Protein AF-A0A0F8ZKR3-F1 (afdb_monomer_lite)

pLDDT: mean 78.11, std 16.07, range [36.91, 94.94]

Organism: NCBI:txid412755

Sequence (151 aa):
MVFDTVEKQDIRTLDIDKMIKGFALTEYVFKSLVTVSTTNGDNIRWYQETAADLTATAPSVVADIAPLAQFTTLEHTWTRQNSFPRKYGVEGFISMEDLRTTDIDVQARTVLRLTRAVVKQVDTRIYNILTETKAQATLEQQGHWALDGMM

Secondary structure (DSSP, 8-state):
-PPPPGGGTGGGTS-HHHHHHHHHHHH-SSTTTS------SS-EEEEEES-SS--PPTT--SSSPPTTPPPPP----EEEEEE------------HHHHHH-SS-HHHHHHHHHHHHHHHHHHHHHHHHHH------------TTTTS---

Foldseek 3Di:
DDDDDPVPPVVVVDPLVVLLVVLLVVLADLVVVDDDDDDDDQKDKDKDWPDPDFDDDPPADQPPADPPHDHDDTDIDIDIDMDGDDDFADDDDDDPCCVVPPPDPPPSVVSSVRSNVRSVVVNVVSVCVVPPDPPPDDPDDDPPPPDDDDD

Radius of gyration: 29.2 Å; chains: 1; bounding box: 61×31×99 Å

Structure (mmCIF, N/CA/C/O backbone):
data_AF-A0A0F8ZKR3-F1
#
_entry.id   AF-A0A0F8ZKR3-F1
#
loop_
_atom_site.group_PDB
_atom_site.id
_atom_site.type_symbo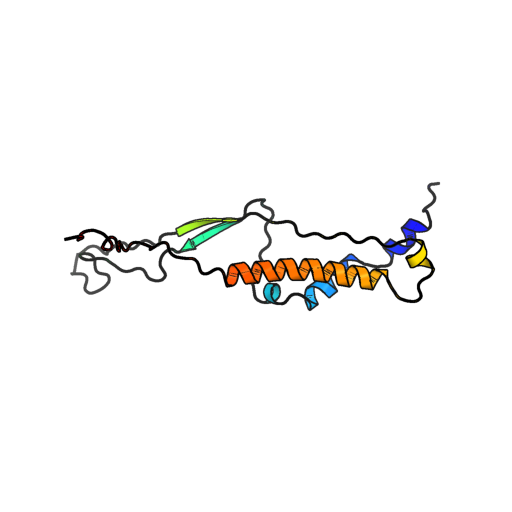l
_atom_site.label_atom_id
_atom_site.label_alt_id
_atom_site.label_comp_id
_atom_site.label_asym_id
_atom_site.label_entity_id
_atom_site.label_seq_id
_atom_site.pdbx_PDB_ins_code
_atom_site.Cartn_x
_atom_site.Cartn_y
_atom_site.Cartn_z
_atom_site.occupancy
_atom_site.B_iso_or_equiv
_atom_site.auth_seq_id
_atom_site.auth_comp_id
_atom_site.auth_asym_id
_atom_site.auth_atom_id
_atom_site.pdbx_PDB_model_num
ATOM 1 N N . MET A 1 1 ? -0.308 18.659 -45.201 1.00 41.94 1 MET A N 1
ATOM 2 C CA . MET A 1 1 ? 0.197 17.285 -45.007 1.00 41.94 1 MET A CA 1
ATOM 3 C C . MET A 1 1 ? 1.159 17.346 -43.832 1.00 41.94 1 MET A C 1
ATOM 5 O O . MET A 1 1 ? 2.194 17.981 -43.958 1.00 41.94 1 MET A O 1
ATOM 9 N N . VAL A 1 2 ? 0.748 16.860 -42.659 1.00 46.44 2 VAL A N 1
ATOM 10 C CA . VAL A 1 2 ? 1.594 16.858 -41.454 1.00 46.44 2 VAL A CA 1
ATOM 11 C C . VAL A 1 2 ? 2.429 15.586 -41.512 1.00 46.44 2 VAL A C 1
ATOM 13 O O . VAL A 1 2 ? 1.867 14.495 -41.542 1.00 46.44 2 VAL A O 1
ATOM 16 N N . PHE A 1 3 ? 3.746 15.731 -41.616 1.00 46.72 3 PHE A N 1
ATOM 17 C CA . PHE A 1 3 ? 4.675 14.607 -41.651 1.00 46.72 3 PHE A CA 1
ATOM 18 C C . PHE A 1 3 ? 4.840 14.047 -40.234 1.00 46.72 3 PHE A C 1
ATOM 20 O O . PHE A 1 3 ? 5.147 14.799 -39.307 1.00 46.72 3 PHE A O 1
ATOM 27 N N . ASP A 1 4 ? 4.608 12.745 -40.060 1.00 53.25 4 ASP A N 1
ATOM 28 C CA . ASP A 1 4 ? 4.951 12.040 -38.822 1.00 53.25 4 ASP A CA 1
ATOM 29 C C . ASP A 1 4 ? 6.478 11.868 -38.814 1.00 53.25 4 ASP A C 1
ATOM 31 O O . ASP A 1 4 ? 7.058 11.307 -39.746 1.00 53.25 4 ASP A O 1
ATOM 35 N N . THR A 1 5 ? 7.151 12.455 -37.827 1.00 60.00 5 THR A N 1
ATOM 36 C CA . THR A 1 5 ? 8.609 12.381 -37.707 1.00 60.00 5 THR A CA 1
ATOM 37 C C . THR A 1 5 ? 9.008 10.987 -37.228 1.00 60.00 5 THR A C 1
ATOM 39 O O . THR A 1 5 ? 8.356 10.420 -36.354 1.00 60.00 5 THR A O 1
ATOM 42 N N . VAL A 1 6 ? 10.098 10.443 -37.781 1.00 55.34 6 VAL A N 1
ATOM 43 C CA . VAL A 1 6 ? 10.613 9.076 -37.525 1.00 55.34 6 VAL A CA 1
ATOM 44 C C . VAL A 1 6 ? 10.743 8.761 -36.021 1.00 55.34 6 VAL A C 1
ATOM 46 O O . VAL A 1 6 ? 10.564 7.629 -35.591 1.00 55.34 6 VAL A O 1
ATOM 49 N N . GLU A 1 7 ? 10.938 9.787 -35.196 1.00 52.66 7 GLU A N 1
ATOM 50 C CA . GLU A 1 7 ? 11.059 9.712 -33.735 1.00 52.66 7 GLU A CA 1
ATOM 51 C C . GLU A 1 7 ? 9.744 9.403 -32.985 1.00 52.66 7 GLU A C 1
ATOM 53 O O . GLU A 1 7 ? 9.774 9.083 -31.799 1.00 52.66 7 GLU A O 1
ATOM 58 N N . LYS A 1 8 ? 8.575 9.481 -33.638 1.00 50.69 8 LYS A N 1
ATOM 59 C CA . LYS A 1 8 ? 7.256 9.207 -33.023 1.00 50.69 8 LYS A CA 1
ATOM 60 C C . LYS A 1 8 ? 6.683 7.832 -33.361 1.00 50.69 8 LYS A C 1
ATOM 62 O O . LYS A 1 8 ? 5.646 7.459 -32.805 1.00 50.69 8 LYS A O 1
ATOM 67 N N . GLN A 1 9 ? 7.312 7.104 -34.281 1.00 46.78 9 GLN A N 1
ATOM 68 C CA . GLN A 1 9 ? 6.762 5.867 -34.831 1.00 46.78 9 GLN A CA 1
ATOM 69 C C . GLN A 1 9 ? 7.150 4.633 -33.998 1.00 46.78 9 GLN A C 1
ATOM 71 O O . GLN A 1 9 ? 6.312 3.757 -33.800 1.00 46.78 9 GLN A O 1
ATOM 76 N N . ASP A 1 10 ? 8.354 4.604 -33.416 1.00 52.59 10 ASP A N 1
ATOM 77 C CA . ASP A 1 10 ? 8.852 3.439 -32.660 1.00 52.59 10 ASP A CA 1
ATOM 78 C C . ASP A 1 10 ? 8.177 3.245 -31.290 1.00 52.59 10 ASP A C 1
ATOM 80 O O . ASP A 1 10 ? 7.970 2.122 -30.835 1.00 52.59 10 ASP A O 1
ATOM 84 N N . ILE A 1 11 ? 7.740 4.332 -30.646 1.00 55.38 11 ILE A N 1
ATOM 85 C CA . ILE A 1 11 ? 7.131 4.277 -29.304 1.00 55.38 11 ILE A CA 1
ATOM 86 C C . ILE A 1 11 ? 5.701 3.699 -29.343 1.00 55.38 11 ILE A C 1
ATOM 88 O O . ILE A 1 11 ? 5.214 3.199 -28.334 1.00 55.38 11 ILE A O 1
ATOM 92 N N . ARG A 1 12 ? 5.007 3.725 -30.494 1.00 50.25 12 ARG A N 1
ATOM 93 C CA . ARG A 1 12 ? 3.609 3.246 -30.595 1.00 50.25 12 ARG A CA 1
ATOM 94 C C . ARG A 1 12 ? 3.476 1.734 -30.780 1.00 50.25 12 ARG A C 1
ATOM 96 O O . ARG A 1 12 ? 2.381 1.210 -30.587 1.00 50.25 12 ARG A O 1
ATOM 103 N N . THR A 1 13 ? 4.548 1.044 -31.163 1.00 56.25 13 THR A N 1
ATOM 104 C CA . THR A 1 13 ? 4.515 -0.405 -31.434 1.00 56.25 13 THR A CA 1
ATOM 105 C C . THR A 1 13 ? 4.832 -1.228 -30.182 1.00 56.25 13 THR A C 1
ATOM 107 O O . THR A 1 13 ? 4.388 -2.369 -30.060 1.00 56.25 13 THR A O 1
ATOM 110 N N . LEU A 1 14 ? 5.547 -0.639 -29.219 1.00 61.75 14 LEU A N 1
ATOM 111 C CA . LEU A 1 14 ? 5.796 -1.225 -27.907 1.00 61.75 14 LEU A CA 1
ATOM 112 C C . LEU A 1 14 ? 4.719 -0.765 -26.925 1.00 61.75 14 LEU A C 1
ATOM 114 O O . LEU A 1 14 ? 4.642 0.403 -26.551 1.00 61.75 14 LEU A O 1
ATOM 118 N N . ASP A 1 15 ? 3.894 -1.705 -26.470 1.00 74.06 15 ASP A N 1
ATOM 119 C CA . ASP A 1 15 ? 2.934 -1.467 -25.394 1.00 74.06 15 ASP A CA 1
ATOM 120 C C . ASP A 1 15 ? 3.678 -1.417 -24.044 1.00 74.06 15 ASP A C 1
ATOM 122 O O . ASP A 1 15 ? 3.686 -2.367 -23.255 1.00 74.06 15 ASP A O 1
ATOM 126 N N . ILE A 1 16 ? 4.387 -0.304 -23.821 1.00 78.56 16 ILE A N 1
ATOM 127 C CA . ILE A 1 16 ? 5.209 -0.049 -22.630 1.00 78.56 16 ILE A CA 1
ATOM 128 C C . ILE A 1 16 ? 4.352 -0.152 -21.360 1.00 78.56 16 ILE A C 1
ATOM 130 O O . ILE A 1 16 ? 4.827 -0.644 -20.339 1.00 78.56 16 ILE A O 1
ATOM 134 N N . ASP A 1 17 ? 3.076 0.236 -21.428 1.00 84.00 17 ASP A N 1
ATOM 135 C CA . ASP A 1 17 ? 2.135 0.124 -20.312 1.00 84.00 17 ASP A CA 1
ATOM 136 C C . ASP A 1 17 ? 1.889 -1.341 -19.917 1.00 84.00 17 ASP A C 1
ATOM 138 O O . ASP A 1 17 ? 2.016 -1.695 -18.740 1.00 84.00 17 ASP A O 1
ATOM 142 N N . LYS A 1 18 ? 1.622 -2.232 -20.884 1.00 85.38 18 LYS A N 1
ATOM 143 C CA . LYS A 1 18 ? 1.506 -3.675 -20.601 1.00 85.38 18 LYS A CA 1
ATOM 144 C C . LYS A 1 18 ? 2.800 -4.264 -20.048 1.00 85.38 18 LYS A C 1
ATOM 146 O O . LYS A 1 18 ? 2.742 -5.065 -19.115 1.00 85.38 18 LYS A O 1
ATOM 151 N N . MET A 1 19 ? 3.952 -3.858 -20.580 1.00 84.38 19 MET A N 1
ATOM 152 C CA . MET A 1 19 ? 5.255 -4.324 -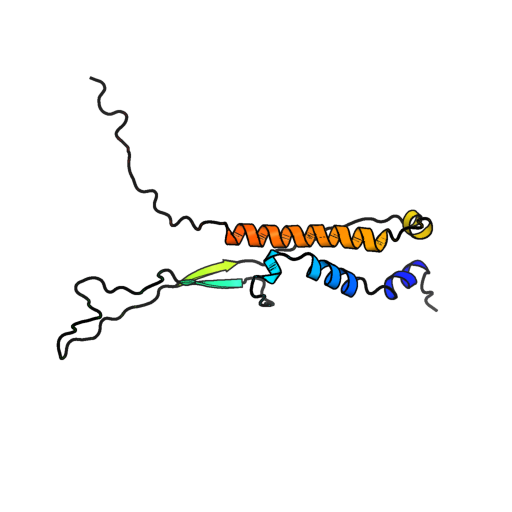20.101 1.00 84.38 19 MET A CA 1
ATOM 153 C C . MET A 1 19 ? 5.510 -3.904 -18.645 1.00 84.38 19 MET A C 1
ATOM 155 O O . MET A 1 19 ? 5.866 -4.742 -17.816 1.00 84.38 19 MET A O 1
ATOM 159 N N . ILE A 1 20 ? 5.262 -2.634 -18.305 1.00 86.69 20 ILE A N 1
ATOM 160 C CA . ILE A 1 20 ? 5.398 -2.114 -16.937 1.00 86.69 20 ILE A CA 1
ATOM 161 C C . ILE A 1 20 ? 4.453 -2.849 -15.987 1.00 86.69 20 ILE A C 1
ATOM 163 O O . ILE A 1 20 ? 4.878 -3.277 -14.914 1.00 86.69 20 ILE A O 1
ATOM 167 N N . LYS A 1 21 ? 3.185 -3.038 -16.373 1.00 88.81 21 LYS A N 1
ATOM 168 C CA . LYS A 1 21 ? 2.201 -3.769 -15.559 1.00 88.81 21 LYS A CA 1
ATOM 169 C C . LYS A 1 21 ? 2.615 -5.222 -15.326 1.00 88.81 21 LYS A C 1
ATOM 171 O O . LYS A 1 21 ? 2.481 -5.705 -14.203 1.00 88.81 21 LYS A O 1
ATOM 176 N N . GLY A 1 22 ? 3.153 -5.889 -16.349 1.00 88.38 22 GLY A N 1
ATOM 177 C CA . GLY A 1 22 ? 3.682 -7.249 -16.246 1.00 88.38 22 GLY A CA 1
ATOM 178 C C . GLY A 1 22 ? 4.847 -7.348 -15.261 1.00 88.38 22 GLY A C 1
ATOM 179 O O . GLY A 1 22 ? 4.793 -8.147 -14.329 1.00 88.38 22 GLY A O 1
ATOM 180 N N . PHE A 1 23 ? 5.860 -6.487 -15.408 1.00 88.50 23 PHE A N 1
ATOM 181 C CA . PHE A 1 23 ? 7.006 -6.459 -14.493 1.00 88.50 23 PHE A CA 1
ATOM 182 C C . PHE A 1 23 ? 6.616 -6.078 -13.068 1.00 88.50 23 PHE A C 1
ATOM 184 O O . PHE A 1 23 ? 7.107 -6.675 -12.113 1.00 88.50 23 PHE A O 1
ATOM 191 N N . ALA A 1 24 ? 5.719 -5.107 -12.900 1.00 88.50 24 ALA A N 1
ATOM 192 C CA . ALA A 1 24 ? 5.269 -4.706 -11.577 1.00 88.50 24 ALA A CA 1
ATOM 193 C C . ALA A 1 24 ? 4.589 -5.871 -10.845 1.00 88.50 24 ALA A C 1
ATOM 195 O O . ALA A 1 24 ? 4.877 -6.104 -9.674 1.00 88.50 24 ALA A O 1
ATOM 196 N N . LEU A 1 25 ? 3.738 -6.637 -11.537 1.00 88.25 25 LEU A N 1
ATOM 197 C CA . LEU A 1 25 ? 3.008 -7.759 -10.944 1.00 88.25 25 LEU A CA 1
ATOM 198 C C . LEU A 1 25 ? 3.937 -8.872 -10.442 1.00 88.25 25 LEU A C 1
ATOM 200 O O . LEU A 1 25 ? 3.662 -9.450 -9.397 1.00 88.25 25 LEU A O 1
ATOM 204 N N . THR A 1 26 ? 5.046 -9.136 -11.137 1.00 87.69 26 THR A N 1
ATOM 205 C CA . THR A 1 26 ? 6.033 -10.143 -10.709 1.00 87.69 26 THR A CA 1
ATOM 206 C C . THR A 1 26 ? 6.924 -9.690 -9.555 1.00 87.69 26 THR A C 1
ATOM 208 O O . THR A 1 26 ? 7.499 -10.526 -8.867 1.00 87.69 26 THR A O 1
ATOM 211 N N . GLU A 1 27 ? 7.081 -8.381 -9.362 1.00 91.25 27 GLU A N 1
ATOM 212 C CA . GLU A 1 27 ? 8.020 -7.816 -8.384 1.00 91.25 27 GLU A CA 1
ATOM 213 C C . GLU A 1 27 ? 7.347 -7.440 -7.058 1.00 91.25 27 GLU A C 1
ATOM 215 O O . GLU A 1 27 ? 8.035 -7.277 -6.053 1.00 91.25 27 GLU A O 1
ATOM 220 N N . TYR A 1 28 ? 6.017 -7.294 -7.031 1.00 91.25 28 TYR A N 1
ATOM 221 C CA . TYR A 1 28 ? 5.286 -7.026 -5.794 1.00 91.25 28 TYR A CA 1
ATOM 222 C C . TYR A 1 28 ? 5.341 -8.225 -4.846 1.00 91.25 28 TYR A C 1
ATOM 224 O O . TYR A 1 28 ? 4.839 -9.302 -5.159 1.00 91.25 28 TYR A O 1
ATOM 232 N N . VAL A 1 29 ? 5.851 -8.004 -3.636 1.00 91.19 29 VAL A N 1
ATOM 233 C CA . VAL A 1 29 ? 5.829 -8.985 -2.548 1.00 91.19 29 VAL A CA 1
ATOM 234 C C . VAL A 1 29 ? 4.656 -8.688 -1.620 1.00 91.19 29 VAL A C 1
ATOM 236 O O . VAL A 1 29 ? 3.709 -9.468 -1.544 1.00 91.19 29 VAL A O 1
ATOM 239 N N . PHE A 1 30 ? 4.655 -7.528 -0.959 1.00 90.62 30 PHE A N 1
ATOM 240 C CA . PHE A 1 30 ? 3.671 -7.220 0.086 1.00 90.62 30 PHE A CA 1
ATOM 241 C C . PHE A 1 30 ? 2.328 -6.765 -0.468 1.00 90.62 30 PHE A C 1
ATOM 243 O O . PHE A 1 30 ? 1.287 -7.085 0.104 1.00 90.62 30 PHE A O 1
ATOM 250 N N . LYS A 1 31 ? 2.322 -6.066 -1.606 1.00 88.00 31 LYS A N 1
ATOM 251 C CA . LYS A 1 31 ? 1.069 -5.648 -2.244 1.00 88.00 31 LYS A CA 1
ATOM 252 C C . LYS A 1 31 ? 0.173 -6.828 -2.647 1.00 88.00 31 LYS A C 1
ATOM 254 O O . LYS A 1 31 ? -1.038 -6.659 -2.705 1.00 88.00 31 LYS A O 1
ATOM 259 N N . SER A 1 32 ? 0.752 -8.006 -2.894 1.00 87.06 32 SER A N 1
ATOM 260 C CA . SER A 1 32 ? -0.002 -9.226 -3.224 1.00 87.06 32 SER A CA 1
ATOM 261 C C . SER A 1 32 ? -0.739 -9.837 -2.023 1.00 87.06 32 SER A C 1
ATOM 263 O O . SER A 1 32 ? -1.704 -10.573 -2.207 1.00 87.06 32 SER A O 1
ATOM 265 N N . LEU A 1 33 ? -0.308 -9.511 -0.799 1.00 89.94 33 LEU A N 1
ATOM 266 C CA . LEU A 1 33 ? -0.841 -10.070 0.447 1.00 89.94 33 LEU A CA 1
ATOM 267 C C . LEU A 1 33 ? -1.970 -9.228 1.050 1.00 89.94 33 LEU A C 1
ATOM 269 O O . LEU A 1 33 ? -2.650 -9.675 1.970 1.00 89.94 33 LEU A O 1
ATOM 273 N N . VAL A 1 34 ? -2.152 -7.998 0.566 1.00 89.62 34 VAL A N 1
ATOM 274 C CA . VAL A 1 34 ? -3.145 -7.053 1.083 1.00 89.62 34 VAL A CA 1
ATOM 275 C C . VAL A 1 34 ? -4.299 -6.887 0.104 1.00 89.62 34 VAL A C 1
ATOM 277 O O . VAL A 1 34 ? -4.119 -6.906 -1.114 1.00 89.62 34 VAL A O 1
ATOM 280 N N . THR A 1 35 ? -5.500 -6.660 0.630 1.00 90.81 35 THR A N 1
ATOM 281 C CA . THR A 1 35 ? -6.664 -6.345 -0.202 1.00 90.81 35 THR A CA 1
ATOM 282 C C . THR A 1 35 ? -6.498 -4.968 -0.838 1.00 90.81 35 THR A C 1
ATOM 284 O O . THR A 1 35 ? -6.315 -3.963 -0.149 1.00 90.81 35 THR A O 1
ATOM 287 N N . VAL A 1 36 ? -6.602 -4.907 -2.165 1.00 88.50 36 VAL A N 1
ATOM 288 C CA . VAL A 1 36 ? -6.532 -3.656 -2.923 1.00 88.50 36 VAL A CA 1
ATOM 289 C C . VAL A 1 36 ? -7.946 -3.136 -3.171 1.00 88.50 36 VAL A C 1
ATOM 291 O O . VAL A 1 36 ? -8.729 -3.771 -3.871 1.00 88.50 36 VAL A O 1
ATOM 294 N N . SER A 1 37 ? -8.259 -1.962 -2.623 1.00 88.62 37 SER A N 1
ATOM 295 C CA . SER A 1 37 ? -9.506 -1.237 -2.885 1.00 88.62 37 SER A CA 1
ATOM 296 C C . SER A 1 37 ? -9.202 0.086 -3.582 1.00 88.62 37 SER A C 1
ATOM 298 O O . SER A 1 37 ? -8.324 0.838 -3.157 1.00 88.62 37 SER A O 1
ATOM 300 N N . THR A 1 38 ? -9.904 0.364 -4.679 1.00 87.81 38 THR A N 1
ATOM 301 C CA . THR A 1 38 ? -9.740 1.596 -5.458 1.00 87.81 38 THR A CA 1
ATOM 302 C C . THR A 1 38 ? -10.624 2.708 -4.907 1.00 87.81 38 THR A C 1
ATOM 304 O O . THR A 1 38 ? -11.760 2.471 -4.503 1.00 87.81 38 THR A O 1
ATOM 307 N N . THR A 1 39 ? -10.137 3.945 -4.917 1.00 86.81 39 THR A N 1
ATOM 308 C CA . THR A 1 39 ? -10.885 5.126 -4.468 1.00 86.81 39 THR A CA 1
ATOM 309 C C . THR A 1 39 ? -10.468 6.333 -5.298 1.00 86.81 39 THR A C 1
ATOM 311 O O . THR A 1 39 ? -9.297 6.472 -5.635 1.00 86.81 39 THR A O 1
ATOM 314 N N . ASN A 1 40 ? -11.430 7.207 -5.600 1.00 86.50 40 ASN A N 1
ATOM 315 C CA . ASN A 1 40 ? -11.227 8.416 -6.409 1.00 86.50 40 ASN A CA 1
ATOM 316 C C . ASN A 1 40 ? -11.097 9.702 -5.572 1.00 86.50 40 ASN A C 1
ATOM 318 O O . ASN A 1 40 ? -11.023 10.790 -6.130 1.00 86.50 40 ASN A O 1
ATOM 322 N N . GLY A 1 41 ? -11.138 9.598 -4.242 1.00 84.94 41 GLY A N 1
ATOM 323 C CA . GLY A 1 41 ? -11.029 10.740 -3.339 1.00 84.94 41 GLY A CA 1
ATOM 324 C C . GLY A 1 41 ? -9.588 11.023 -2.914 1.00 84.94 41 GLY A C 1
ATOM 325 O O . GLY A 1 41 ? -8.806 10.103 -2.690 1.00 84.94 41 GLY A O 1
ATOM 326 N N . ASP A 1 42 ? -9.277 12.301 -2.700 1.00 84.12 42 ASP A N 1
ATOM 327 C CA . ASP A 1 42 ? -7.974 12.761 -2.191 1.00 84.12 42 ASP A CA 1
ATOM 328 C C . ASP A 1 42 ? -7.750 12.449 -0.700 1.00 84.12 42 ASP A C 1
ATOM 330 O O . ASP A 1 42 ? -6.675 12.689 -0.155 1.00 84.12 42 ASP A O 1
ATOM 334 N N . ASN A 1 43 ? -8.761 11.923 -0.008 1.00 88.12 43 ASN A N 1
ATOM 335 C CA . ASN A 1 43 ? -8.676 11.498 1.383 1.00 88.12 43 ASN A CA 1
ATOM 336 C C . ASN A 1 43 ? -9.390 10.157 1.547 1.00 88.12 43 ASN A C 1
ATOM 338 O O . ASN A 1 43 ? -10.556 10.009 1.179 1.00 88.12 43 ASN A O 1
ATOM 342 N N . ILE A 1 44 ? -8.681 9.206 2.146 1.00 86.56 44 ILE A N 1
ATOM 343 C CA . ILE A 1 44 ? -9.199 7.911 2.554 1.00 86.56 44 ILE A CA 1
ATOM 344 C C . ILE A 1 44 ? -9.482 7.982 4.051 1.00 86.56 44 ILE A C 1
ATOM 346 O O . ILE A 1 44 ? -8.569 8.083 4.876 1.00 86.56 44 ILE A O 1
ATOM 350 N N . ARG A 1 45 ? -10.765 7.909 4.397 1.00 88.75 45 ARG A N 1
ATOM 351 C CA . ARG A 1 45 ? -11.233 7.881 5.783 1.00 88.75 45 ARG A CA 1
ATOM 352 C C . ARG A 1 45 ? -11.525 6.444 6.171 1.00 88.75 45 ARG A C 1
ATOM 354 O O . ARG A 1 45 ? -12.258 5.760 5.461 1.00 88.75 45 ARG A O 1
ATOM 361 N N . TRP A 1 46 ? -10.970 6.003 7.290 1.00 86.81 46 TRP A N 1
ATOM 362 C CA . TRP A 1 46 ? -11.208 4.670 7.830 1.00 86.81 46 TRP A CA 1
ATOM 363 C C . TRP A 1 46 ? -11.435 4.744 9.337 1.00 86.81 46 TRP A C 1
ATOM 365 O O . TRP A 1 46 ? -11.051 5.711 9.995 1.00 86.81 46 TRP A O 1
ATOM 375 N N . TYR A 1 47 ? -12.119 3.743 9.874 1.00 87.69 47 TYR A N 1
ATOM 376 C CA . TYR A 1 47 ? -12.479 3.680 11.283 1.00 87.69 47 TYR A CA 1
ATOM 377 C C . TYR A 1 47 ? -11.753 2.506 11.918 1.00 87.69 47 TYR A C 1
ATOM 379 O O . TYR A 1 47 ? -11.770 1.399 11.385 1.00 87.69 47 TYR A O 1
ATOM 387 N N . GLN A 1 48 ? -11.080 2.773 13.031 1.00 83.94 48 GLN A N 1
ATOM 388 C CA . GLN A 1 48 ? -10.437 1.752 13.838 1.00 83.94 48 GLN A CA 1
ATOM 389 C C . GLN A 1 48 ? -11.303 1.460 15.054 1.00 83.94 48 GLN A C 1
ATOM 391 O O . GLN A 1 48 ? -11.669 2.391 15.769 1.00 83.94 48 GLN A O 1
ATOM 396 N N . GLU A 1 49 ? -11.596 0.191 15.301 1.00 83.69 49 GLU A N 1
ATOM 397 C CA . GLU A 1 49 ? -12.243 -0.224 16.541 1.00 83.69 49 GLU A CA 1
ATOM 398 C C . GLU A 1 49 ? -11.263 -0.100 17.715 1.00 83.69 49 GLU A C 1
ATOM 400 O O . GLU A 1 49 ? -10.084 -0.449 17.593 1.00 83.69 49 GLU A O 1
ATOM 405 N N . THR A 1 50 ? -11.729 0.448 18.836 1.00 75.00 50 THR A N 1
ATOM 406 C CA . THR A 1 50 ? -10.886 0.710 20.013 1.00 75.00 50 THR A CA 1
ATOM 407 C C . THR A 1 50 ? -10.770 -0.507 20.943 1.00 75.00 50 THR A C 1
ATOM 409 O O . THR A 1 50 ? -9.762 -0.630 21.637 1.00 75.00 50 THR A O 1
ATOM 412 N N . ALA A 1 51 ? -11.749 -1.419 20.948 1.00 70.62 51 ALA A N 1
ATOM 413 C CA . ALA A 1 51 ? -11.758 -2.621 21.787 1.00 70.62 51 ALA A CA 1
ATOM 414 C C . ALA A 1 51 ? -12.097 -3.862 20.953 1.00 70.62 51 ALA A C 1
ATOM 416 O O . ALA A 1 51 ? -12.985 -3.799 20.113 1.00 70.62 51 ALA A O 1
ATOM 417 N N . ALA A 1 52 ? -11.391 -4.973 21.185 1.00 68.38 52 ALA A N 1
ATOM 418 C CA . ALA A 1 52 ? -11.669 -6.242 20.505 1.00 68.38 52 ALA A CA 1
ATOM 419 C C . ALA A 1 52 ? -12.902 -6.954 21.086 1.00 68.38 52 ALA A C 1
ATOM 421 O O . ALA A 1 52 ? -13.664 -7.553 20.338 1.00 68.38 52 ALA A O 1
ATOM 422 N N . ASP A 1 53 ? -13.113 -6.832 22.402 1.00 79.56 53 ASP A N 1
ATOM 423 C CA . ASP A 1 53 ? -14.249 -7.412 23.115 1.00 79.56 53 ASP A CA 1
ATOM 424 C C . ASP A 1 53 ? -14.938 -6.343 23.969 1.00 79.56 53 ASP A C 1
ATOM 426 O O . ASP A 1 53 ? -14.288 -5.544 24.650 1.00 79.56 53 ASP A O 1
ATOM 430 N N . LEU A 1 54 ? -16.271 -6.337 23.948 1.00 80.56 54 LEU A N 1
ATOM 431 C CA . LEU A 1 54 ? -17.078 -5.457 24.787 1.00 80.56 54 LEU A CA 1
ATOM 432 C C . LEU A 1 54 ? -17.275 -6.097 26.161 1.00 80.56 54 LEU A C 1
ATOM 434 O O . LEU A 1 54 ? -17.895 -7.152 26.284 1.00 80.56 54 LEU A O 1
ATOM 438 N N . THR A 1 55 ? -16.790 -5.434 27.206 1.00 82.06 55 THR A N 1
ATOM 439 C CA . THR A 1 55 ? -16.942 -5.891 28.591 1.00 82.06 55 THR A CA 1
ATOM 440 C C . THR A 1 55 ? -17.833 -4.940 29.376 1.00 82.06 55 THR A C 1
ATOM 442 O O . THR A 1 55 ? -17.630 -3.726 29.335 1.00 82.06 55 THR A O 1
ATOM 445 N N . ALA A 1 56 ? -18.795 -5.478 30.125 1.00 81.25 56 ALA A N 1
ATOM 446 C CA . ALA A 1 56 ? -19.563 -4.682 31.076 1.00 81.25 56 ALA A CA 1
ATOM 447 C C . ALA A 1 56 ? -18.731 -4.383 32.331 1.00 81.25 56 ALA A C 1
ATOM 449 O O . ALA A 1 56 ? -18.047 -5.264 32.854 1.00 81.25 56 ALA A O 1
ATOM 450 N N . THR A 1 57 ? -18.821 -3.150 32.826 1.00 79.12 57 THR A N 1
ATOM 451 C CA . THR A 1 57 ? -18.198 -2.734 34.088 1.00 79.12 57 THR A CA 1
ATOM 452 C C . THR A 1 57 ? -19.248 -2.731 35.192 1.00 79.12 57 THR A C 1
ATOM 454 O O . THR A 1 57 ? -20.340 -2.190 35.004 1.00 79.12 57 THR A O 1
ATOM 457 N N . ALA A 1 58 ? -18.914 -3.305 36.351 1.00 79.25 58 ALA A N 1
ATOM 458 C CA . ALA A 1 58 ? -19.806 -3.340 37.508 1.00 79.25 58 ALA A CA 1
ATOM 459 C C . ALA A 1 58 ? -20.337 -1.927 37.848 1.00 79.25 58 ALA A C 1
ATOM 461 O O . ALA A 1 58 ? -19.556 -0.971 37.851 1.00 79.25 58 ALA A O 1
ATOM 462 N N . PRO A 1 59 ? -21.644 -1.774 38.137 1.00 77.88 59 PRO A N 1
ATOM 463 C CA . PRO A 1 59 ? -22.610 -2.824 38.491 1.00 77.88 59 PRO A CA 1
ATOM 464 C C . PRO A 1 59 ? -23.300 -3.515 37.301 1.00 77.88 59 PRO A C 1
ATOM 466 O O . PRO A 1 59 ? -24.123 -4.402 37.512 1.00 77.88 59 PRO A O 1
ATOM 469 N N . SER A 1 60 ? -22.994 -3.118 36.067 1.00 81.19 60 SER A N 1
ATOM 470 C CA . SER A 1 60 ? -23.592 -3.694 34.866 1.00 81.19 60 SER A CA 1
ATOM 471 C C . SER A 1 60 ? -23.043 -5.093 34.582 1.00 81.19 60 SER A C 1
ATOM 473 O O . SER A 1 60 ? -21.839 -5.330 34.696 1.00 81.19 60 SER A O 1
ATOM 475 N N . VAL A 1 61 ? -23.917 -6.019 34.183 1.00 84.00 61 VAL A N 1
ATOM 476 C CA . VAL A 1 61 ? -23.567 -7.418 33.894 1.00 84.00 61 VAL A CA 1
ATOM 477 C C . VAL A 1 61 ? -24.182 -7.865 32.569 1.00 84.00 61 VAL A C 1
ATOM 479 O O . VAL A 1 61 ? -25.270 -7.429 32.193 1.00 84.00 61 VAL A O 1
ATOM 482 N N . VAL A 1 62 ? -23.466 -8.729 31.845 1.00 85.81 62 VAL A N 1
ATOM 483 C CA . VAL A 1 62 ? -23.936 -9.338 30.582 1.00 85.81 62 VAL A CA 1
ATOM 484 C C . VAL A 1 62 ? -24.626 -10.685 30.835 1.00 85.81 62 VAL A C 1
ATOM 486 O O . VAL A 1 62 ? -25.468 -11.109 30.049 1.00 85.81 62 VAL A O 1
ATOM 489 N N . ALA A 1 63 ? -24.296 -11.338 31.950 1.00 85.19 63 ALA A N 1
ATOM 490 C CA . ALA A 1 63 ? -24.862 -12.609 32.394 1.00 85.19 63 ALA A CA 1
ATOM 491 C C . ALA A 1 63 ? -25.576 -12.440 33.747 1.00 85.19 63 ALA A C 1
ATOM 493 O O . ALA A 1 63 ? -25.351 -11.451 34.441 1.00 85.19 63 ALA A O 1
ATOM 494 N N . ASP A 1 64 ? -26.441 -13.395 34.102 1.00 88.19 64 ASP A N 1
ATOM 495 C CA . ASP A 1 64 ? -27.181 -13.439 35.378 1.00 88.19 64 ASP A CA 1
ATOM 496 C C . ASP A 1 64 ? -28.035 -12.192 35.670 1.00 88.19 64 ASP A C 1
ATOM 498 O O . ASP A 1 64 ? -28.174 -11.733 36.805 1.00 88.19 64 ASP A O 1
ATOM 502 N N . ILE A 1 65 ? -28.641 -11.640 34.616 1.00 86.50 65 ILE A N 1
ATOM 503 C CA . ILE A 1 65 ? -29.527 -10.479 34.710 1.00 86.50 65 ILE A CA 1
ATOM 504 C C . ILE A 1 65 ? -30.813 -10.895 35.430 1.00 86.50 65 ILE A C 1
ATOM 506 O O . ILE A 1 65 ? -31.502 -11.832 35.019 1.00 86.50 65 ILE A O 1
ATOM 510 N N . ALA A 1 66 ? -31.141 -10.187 36.511 1.00 88.69 66 ALA A N 1
ATOM 511 C CA . ALA A 1 66 ? -32.332 -10.465 37.300 1.00 88.69 66 ALA A CA 1
ATOM 512 C C . ALA A 1 66 ? -33.615 -10.359 36.445 1.00 88.69 66 ALA A C 1
ATOM 514 O O . ALA A 1 66 ? -33.706 -9.506 35.556 1.00 88.69 66 ALA A O 1
ATOM 515 N N . PRO A 1 67 ? -34.641 -11.187 36.709 1.00 86.94 67 PRO A N 1
ATOM 516 C CA . PRO A 1 67 ? -35.908 -11.101 35.993 1.00 86.94 67 PRO A CA 1
ATOM 517 C C . PRO A 1 67 ? -36.523 -9.703 36.158 1.00 86.94 67 PRO A C 1
ATOM 519 O O . PRO A 1 67 ? -36.580 -9.179 37.267 1.00 86.94 67 PRO A O 1
ATOM 522 N N . LEU A 1 68 ? -36.990 -9.120 35.047 1.00 89.06 68 LEU A N 1
ATOM 523 C CA . LEU A 1 68 ? -37.509 -7.742 34.925 1.00 89.06 68 LEU A CA 1
ATOM 524 C C . LEU A 1 68 ? -36.462 -6.614 35.024 1.00 89.06 68 LEU A C 1
ATOM 526 O O . LEU A 1 68 ? -36.836 -5.445 34.914 1.00 89.06 68 LEU A O 1
ATOM 530 N N . ALA A 1 69 ? -35.170 -6.921 35.188 1.00 85.88 69 ALA A N 1
ATOM 531 C CA . ALA A 1 69 ? -34.117 -5.913 35.085 1.00 85.88 69 ALA A CA 1
ATOM 532 C C . ALA A 1 69 ? -33.864 -5.516 33.620 1.00 85.88 69 ALA A C 1
ATOM 534 O O . ALA A 1 69 ? -34.089 -6.294 32.691 1.00 85.88 69 ALA A O 1
ATOM 535 N N . GLN A 1 70 ? -33.397 -4.284 33.409 1.00 87.56 70 GLN A N 1
ATOM 536 C CA . GLN A 1 70 ? -33.032 -3.808 32.075 1.00 87.56 70 GLN A CA 1
ATOM 537 C C . GLN A 1 70 ? -31.719 -4.444 31.614 1.00 87.56 70 GLN A C 1
ATOM 539 O O . GLN A 1 70 ? -30.802 -4.659 32.408 1.00 87.56 70 GLN A O 1
ATOM 544 N N . PHE A 1 71 ? -31.621 -4.711 30.313 1.00 88.31 71 PHE A N 1
ATOM 545 C CA . PHE A 1 71 ? -30.372 -5.152 29.706 1.00 88.31 71 PHE A CA 1
ATOM 546 C C . PHE A 1 71 ? -29.332 -4.031 29.731 1.00 88.31 71 PHE A C 1
ATOM 548 O O . PHE A 1 71 ? -29.651 -2.860 29.523 1.00 88.31 71 PHE A O 1
ATOM 555 N N . THR A 1 72 ? -28.074 -4.405 29.956 1.00 87.88 72 THR A N 1
ATOM 556 C CA . THR A 1 72 ? -26.947 -3.472 29.890 1.00 87.88 72 THR A CA 1
ATOM 557 C C . THR A 1 72 ? -26.671 -3.100 28.434 1.00 87.88 72 THR A C 1
ATOM 559 O O . THR A 1 72 ? -26.536 -3.977 27.582 1.00 87.88 72 THR A O 1
ATOM 562 N N . THR A 1 73 ? -26.541 -1.806 28.149 1.00 85.75 73 THR A N 1
ATOM 563 C CA . THR A 1 73 ? -26.096 -1.306 26.844 1.00 85.75 73 THR A CA 1
ATOM 564 C C . THR A 1 73 ? -24.574 -1.349 26.761 1.00 85.75 73 THR A C 1
ATOM 566 O O . THR A 1 73 ? -23.891 -0.740 27.584 1.00 85.75 73 THR A O 1
ATOM 569 N N . LEU A 1 74 ? -24.044 -2.045 25.758 1.00 86.12 74 LEU A N 1
ATOM 570 C CA . LEU A 1 74 ? -22.627 -2.023 25.409 1.00 86.12 74 LEU A CA 1
ATOM 571 C C . LEU A 1 74 ? -22.481 -1.386 24.033 1.00 86.12 74 LEU A C 1
ATOM 573 O O . LEU A 1 74 ? -23.175 -1.773 23.094 1.00 86.12 74 LEU A O 1
ATOM 577 N N . GLU A 1 75 ? -21.580 -0.419 23.918 1.00 82.19 75 GLU A N 1
ATOM 578 C CA . GLU A 1 75 ? -21.346 0.304 22.674 1.00 82.19 75 GLU A CA 1
ATOM 579 C C . GLU A 1 75 ? -19.913 0.075 22.210 1.00 82.19 75 GLU A C 1
ATOM 581 O O . GLU A 1 75 ? -18.959 0.245 22.975 1.00 82.19 75 GLU A O 1
ATOM 586 N N . HIS A 1 76 ? -19.752 -0.281 20.936 1.00 83.31 76 HIS A N 1
ATOM 587 C CA . HIS A 1 76 ? -18.442 -0.218 20.305 1.00 83.31 76 HIS A CA 1
ATOM 588 C C . HIS A 1 76 ? -17.984 1.241 20.241 1.00 83.31 76 HIS A C 1
ATOM 590 O O . HIS A 1 76 ? -18.788 2.171 20.108 1.00 83.31 76 HIS A O 1
ATOM 596 N N . THR A 1 77 ? -16.678 1.464 20.252 1.00 83.81 77 THR A N 1
ATOM 597 C CA . THR A 1 77 ? -16.128 2.794 19.994 1.00 83.81 77 THR A CA 1
ATOM 598 C C . THR A 1 77 ? -15.208 2.732 18.790 1.00 83.81 77 THR A C 1
ATOM 600 O O . THR A 1 77 ? -14.356 1.850 18.674 1.00 83.81 77 THR A O 1
ATOM 603 N N . TRP A 1 78 ? -15.398 3.688 17.882 1.00 84.56 78 TRP A N 1
ATOM 604 C CA . TRP A 1 78 ? -14.592 3.827 16.678 1.00 84.56 78 TRP A CA 1
ATOM 605 C C . TRP A 1 78 ? -13.766 5.098 16.755 1.00 84.56 78 TRP A C 1
ATOM 607 O O . TRP A 1 78 ? -14.296 6.192 16.955 1.00 84.56 78 TRP A O 1
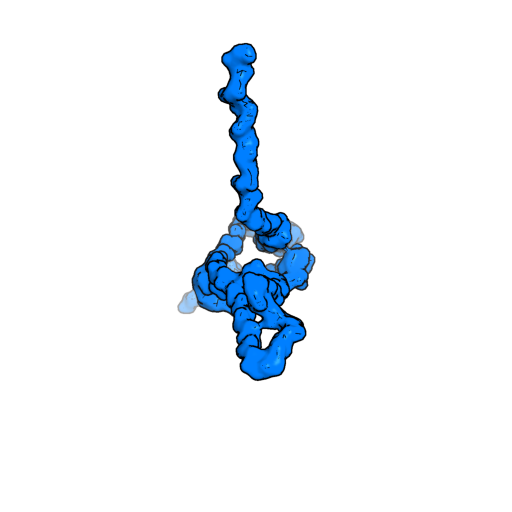ATOM 617 N N . THR A 1 79 ? -12.475 4.974 16.487 1.00 87.69 79 THR A N 1
ATOM 618 C CA . THR A 1 79 ? -11.602 6.120 16.265 1.00 87.69 79 THR A CA 1
ATOM 619 C C . THR A 1 79 ? -11.468 6.358 14.767 1.00 87.69 79 THR A C 1
ATOM 621 O O . THR A 1 79 ? -10.976 5.505 14.025 1.00 87.69 79 THR A O 1
ATOM 624 N N . ARG A 1 80 ? -11.897 7.535 14.298 1.00 87.62 80 ARG A N 1
ATOM 625 C CA . ARG A 1 80 ? -11.730 7.927 12.893 1.00 87.62 80 ARG A CA 1
ATOM 6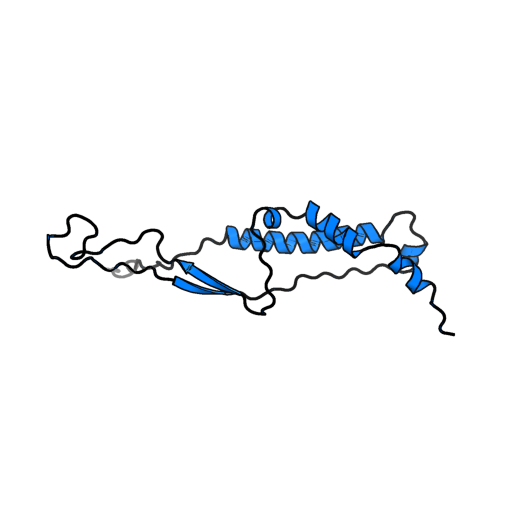26 C C . ARG A 1 80 ? -10.267 8.241 12.601 1.00 87.62 80 ARG A C 1
ATOM 628 O O . ARG A 1 80 ? -9.668 9.086 13.261 1.00 87.62 80 ARG A O 1
ATOM 635 N N . GLN A 1 81 ? -9.746 7.643 11.542 1.00 87.44 81 GLN A N 1
ATOM 636 C CA . GLN A 1 81 ? -8.422 7.895 10.997 1.00 87.44 81 GLN A CA 1
ATOM 637 C C . GLN A 1 81 ? -8.540 8.420 9.566 1.00 87.44 81 GLN A C 1
ATOM 639 O O . GLN A 1 81 ? -9.462 8.080 8.821 1.00 87.44 81 GLN A O 1
ATOM 644 N N . ASN A 1 82 ? -7.595 9.275 9.187 1.00 88.12 82 ASN A N 1
ATOM 645 C CA . ASN A 1 82 ? -7.516 9.840 7.847 1.00 88.12 82 ASN A CA 1
ATOM 646 C C . ASN A 1 82 ? -6.172 9.468 7.230 1.00 88.12 82 ASN A C 1
ATOM 648 O O . ASN A 1 82 ? -5.135 9.464 7.893 1.00 88.12 82 ASN A O 1
ATOM 652 N N . SER A 1 83 ? -6.174 9.163 5.943 1.00 86.31 83 SER A N 1
ATOM 653 C CA . SER A 1 83 ? -4.972 8.855 5.181 1.00 86.31 83 SER A CA 1
ATOM 654 C C . SER A 1 83 ? -5.053 9.516 3.815 1.00 86.31 83 SER A C 1
ATOM 656 O O . SER A 1 83 ? -6.130 9.672 3.247 1.00 86.31 83 SER A O 1
ATOM 658 N N . PHE A 1 84 ? -3.902 9.922 3.290 1.00 89.81 84 PHE A N 1
ATOM 659 C CA . PHE A 1 84 ? -3.816 10.653 2.030 1.00 89.81 84 PHE A CA 1
ATOM 660 C C . PHE A 1 84 ? -3.074 9.813 0.986 1.00 89.81 84 PHE A C 1
ATOM 662 O O . PHE A 1 84 ? -2.071 9.173 1.336 1.00 89.81 84 PHE A O 1
ATOM 669 N N . PRO A 1 85 ? -3.535 9.804 -0.278 1.00 89.56 85 PRO A N 1
ATOM 670 C CA . PRO A 1 85 ? -2.836 9.133 -1.357 1.00 89.56 85 PRO A CA 1
ATOM 671 C C . PRO A 1 85 ? -1.468 9.789 -1.565 1.00 89.56 85 PRO A C 1
ATOM 673 O O . PRO A 1 85 ? -1.316 11.010 -1.503 1.00 89.56 85 PRO A O 1
ATOM 676 N N . ARG A 1 86 ? -0.451 8.961 -1.800 1.00 89.56 86 ARG A N 1
ATOM 677 C CA . ARG A 1 86 ? 0.930 9.401 -2.022 1.00 89.56 86 ARG A CA 1
ATOM 678 C C . ARG A 1 86 ? 1.357 9.033 -3.430 1.00 89.56 86 ARG A C 1
ATOM 680 O O . ARG A 1 86 ? 1.029 7.953 -3.919 1.00 89.56 86 ARG A O 1
ATOM 687 N N . LYS A 1 87 ? 2.098 9.933 -4.070 1.00 91.56 87 LYS A N 1
ATOM 688 C CA . LYS A 1 87 ? 2.648 9.710 -5.406 1.00 91.56 87 LYS A CA 1
ATOM 689 C C . LYS A 1 87 ? 4.031 9.077 -5.287 1.00 91.56 87 LYS A C 1
ATOM 691 O O . LYS A 1 87 ? 4.862 9.554 -4.520 1.00 91.56 87 LYS A O 1
ATOM 696 N N . TYR A 1 88 ? 4.258 8.031 -6.073 1.00 92.50 88 TYR A N 1
ATOM 697 C CA . TYR A 1 88 ? 5.561 7.403 -6.264 1.00 92.50 88 TYR A CA 1
ATOM 698 C C . TYR A 1 88 ? 5.893 7.488 -7.746 1.00 92.50 88 TYR A C 1
ATOM 700 O O . TYR A 1 88 ? 5.066 7.132 -8.584 1.00 92.50 88 TYR A O 1
ATOM 708 N N . GLY A 1 89 ? 7.079 7.980 -8.068 1.00 91.81 89 GLY A N 1
ATOM 709 C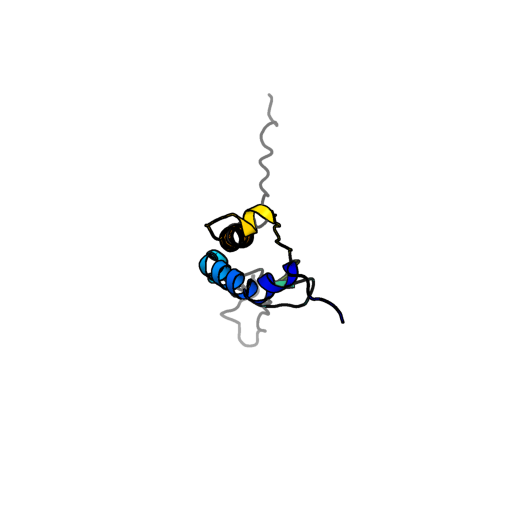 CA . GLY A 1 89 ? 7.516 8.152 -9.443 1.00 91.81 89 GLY A CA 1
ATOM 710 C C . GLY A 1 89 ? 9.029 8.239 -9.502 1.00 91.81 89 GLY A C 1
ATOM 711 O O . GLY A 1 89 ? 9.675 8.636 -8.532 1.00 91.81 89 GLY A O 1
ATOM 712 N N . VAL A 1 90 ? 9.576 7.826 -10.635 1.00 92.56 90 VAL A N 1
ATOM 713 C CA . VAL A 1 90 ? 10.995 7.921 -10.955 1.00 92.56 90 VAL A CA 1
ATOM 714 C C . VAL A 1 90 ? 11.112 8.187 -12.448 1.00 92.56 90 VAL A C 1
ATOM 716 O O . VAL A 1 90 ? 10.301 7.694 -13.232 1.00 92.56 90 VAL A O 1
ATOM 719 N N . G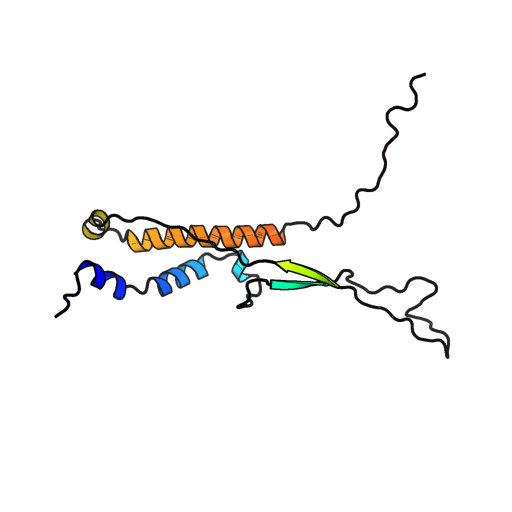LU A 1 91 ? 12.109 8.971 -12.824 1.00 90.06 91 GLU A N 1
ATOM 720 C CA . GLU A 1 91 ? 12.434 9.263 -14.213 1.00 90.06 91 GLU A CA 1
ATOM 721 C C . GLU A 1 91 ? 13.786 8.636 -14.556 1.00 90.06 91 GLU A C 1
ATOM 723 O O . GLU A 1 91 ? 14.663 8.508 -13.699 1.00 90.06 91 GLU A O 1
ATOM 728 N N . GLY A 1 92 ? 13.940 8.217 -15.808 1.00 85.12 92 GLY A N 1
ATOM 729 C CA . GLY A 1 92 ? 15.208 7.758 -16.352 1.00 85.12 92 GLY A CA 1
ATOM 730 C C . GLY A 1 92 ? 15.387 8.302 -17.759 1.00 85.12 92 GLY A C 1
ATOM 731 O O . GLY A 1 92 ? 14.430 8.366 -18.529 1.00 85.12 92 GLY A O 1
ATOM 732 N N . PHE A 1 93 ? 16.618 8.684 -18.079 1.00 86.25 93 PHE A N 1
ATOM 733 C CA . PHE A 1 93 ? 16.982 9.237 -19.377 1.00 86.25 93 PHE A CA 1
ATOM 734 C C . PHE A 1 93 ? 17.701 8.178 -20.209 1.00 86.25 93 PHE A C 1
ATOM 736 O O . PHE A 1 93 ? 18.527 7.429 -19.689 1.00 86.25 93 PHE A O 1
ATOM 743 N N . ILE A 1 94 ? 17.387 8.133 -21.501 1.00 83.06 94 ILE A N 1
ATOM 744 C CA . ILE A 1 94 ? 18.065 7.297 -22.493 1.00 83.06 94 ILE A CA 1
ATOM 745 C C . ILE A 1 94 ? 18.473 8.222 -23.633 1.00 83.06 94 ILE A C 1
ATOM 747 O O . ILE A 1 94 ? 17.656 9.022 -24.095 1.00 83.06 94 ILE A O 1
ATOM 751 N N . SER A 1 95 ? 19.733 8.148 -24.062 1.00 84.62 95 SER A N 1
ATOM 752 C CA . SER A 1 95 ? 20.197 8.948 -25.191 1.00 84.62 95 SER A CA 1
ATOM 753 C C . SER A 1 95 ? 19.677 8.366 -26.513 1.00 84.62 95 SER A C 1
ATOM 755 O O . SER A 1 95 ? 19.494 7.156 -26.660 1.00 84.62 95 SER A O 1
ATOM 757 N N . MET A 1 96 ? 19.433 9.231 -27.500 1.00 80.50 96 MET A N 1
ATOM 758 C CA . MET A 1 96 ? 18.980 8.789 -28.827 1.00 80.50 96 MET A CA 1
ATOM 759 C C . MET A 1 96 ? 20.066 8.023 -29.591 1.00 80.50 96 MET A C 1
ATOM 761 O O . MET A 1 96 ? 19.755 7.215 -30.464 1.00 80.50 96 MET A O 1
ATOM 765 N N . GLU A 1 97 ? 21.334 8.265 -29.265 1.00 77.06 97 GLU A N 1
ATOM 766 C CA . GLU A 1 97 ? 22.469 7.541 -29.835 1.00 77.06 97 GLU A CA 1
ATOM 767 C C . GLU A 1 97 ? 22.507 6.107 -29.303 1.00 77.06 97 GLU A C 1
ATOM 769 O O . GLU A 1 97 ? 22.564 5.170 -30.101 1.00 77.06 97 GLU A O 1
ATOM 774 N N . ASP A 1 98 ? 22.347 5.918 -27.989 1.00 74.06 98 ASP A N 1
ATOM 775 C CA . ASP A 1 98 ? 22.289 4.586 -27.374 1.00 74.06 98 ASP A CA 1
ATOM 776 C C . ASP A 1 98 ? 21.116 3.774 -27.917 1.00 74.06 98 ASP A C 1
ATOM 778 O O . ASP A 1 98 ? 21.256 2.576 -28.161 1.00 74.06 98 ASP A O 1
ATOM 782 N N . LEU A 1 99 ? 19.974 4.423 -28.164 1.00 76.31 99 LEU A N 1
ATOM 783 C CA . LEU A 1 99 ? 18.802 3.752 -28.714 1.00 76.31 99 LEU A CA 1
ATOM 784 C C . LEU A 1 99 ? 19.060 3.147 -30.102 1.00 76.31 99 LEU A C 1
ATOM 786 O O . LEU A 1 99 ? 18.488 2.116 -30.443 1.00 76.31 99 LEU A O 1
ATOM 790 N N . ARG A 1 100 ? 19.902 3.796 -30.911 1.00 77.44 100 ARG A N 1
ATOM 791 C CA . ARG A 1 100 ? 20.149 3.411 -32.309 1.00 77.44 100 ARG A CA 1
ATOM 792 C C . ARG A 1 100 ? 21.380 2.531 -32.488 1.00 77.44 100 ARG A C 1
ATOM 794 O O . ARG A 1 100 ? 21.470 1.840 -33.496 1.00 77.44 100 ARG A O 1
ATOM 801 N N . THR A 1 101 ? 22.336 2.608 -31.567 1.00 78.62 101 THR A N 1
ATOM 802 C CA . THR A 1 101 ? 23.657 1.974 -31.710 1.00 78.62 101 THR A CA 1
ATOM 803 C C . THR A 1 101 ? 23.864 0.760 -30.812 1.00 78.62 101 THR A C 1
ATOM 805 O O . THR A 1 101 ? 24.808 0.007 -31.037 1.00 78.62 101 THR A O 1
ATOM 808 N N . THR A 1 102 ? 23.003 0.541 -29.815 1.00 73.25 102 THR A N 1
ATOM 809 C CA . THR A 1 102 ? 23.186 -0.554 -28.856 1.00 73.25 102 THR A CA 1
ATOM 810 C C . THR A 1 102 ? 22.526 -1.850 -29.330 1.00 73.25 102 THR A C 1
ATOM 812 O O . THR A 1 102 ? 21.340 -1.868 -29.642 1.00 73.25 102 THR A O 1
ATOM 815 N N . ASP A 1 103 ? 23.270 -2.961 -29.292 1.00 70.06 103 ASP A N 1
ATOM 816 C CA . ASP A 1 103 ? 22.766 -4.308 -29.631 1.00 70.06 103 ASP A CA 1
ATOM 817 C C . ASP A 1 103 ? 21.819 -4.900 -28.566 1.00 70.06 103 ASP A C 1
ATOM 819 O O . ASP A 1 103 ? 21.072 -5.847 -28.812 1.00 70.06 103 ASP A O 1
ATOM 823 N N . ILE A 1 104 ? 21.883 -4.374 -27.341 1.00 77.94 104 ILE A N 1
ATOM 824 C CA . ILE A 1 104 ? 21.039 -4.768 -26.208 1.00 77.94 104 ILE A CA 1
ATOM 825 C C . ILE A 1 104 ? 19.828 -3.837 -26.138 1.00 77.94 104 ILE A C 1
ATOM 827 O O . ILE A 1 104 ? 19.963 -2.628 -26.284 1.00 77.94 104 ILE A O 1
ATOM 831 N N . ASP A 1 105 ? 18.660 -4.381 -25.793 1.00 82.00 105 ASP A N 1
ATOM 832 C CA . ASP A 1 105 ? 17.467 -3.586 -25.490 1.00 82.00 105 ASP A CA 1
ATOM 833 C C . ASP A 1 105 ? 17.648 -2.772 -24.188 1.00 82.00 105 ASP A C 1
ATOM 835 O O . ASP A 1 105 ? 17.336 -3.207 -23.069 1.00 82.00 105 ASP A O 1
ATOM 839 N N . VAL A 1 106 ? 18.224 -1.576 -24.339 1.00 82.38 106 VAL A N 1
ATOM 840 C CA . VAL A 1 106 ? 18.452 -0.609 -23.255 1.00 82.38 106 VAL A CA 1
ATOM 841 C C . VAL A 1 106 ? 17.126 -0.043 -22.745 1.00 82.38 106 VAL A C 1
ATOM 843 O O . VAL A 1 106 ? 17.008 0.252 -21.551 1.00 82.38 106 VAL A O 1
ATOM 846 N N . GLN A 1 107 ? 16.106 0.057 -23.603 1.00 82.44 107 GLN A N 1
ATOM 847 C CA . GLN A 1 107 ? 14.797 0.592 -23.235 1.00 82.44 107 GLN A CA 1
ATOM 848 C C . GLN A 1 107 ? 14.079 -0.326 -22.250 1.00 82.44 107 GLN A C 1
ATOM 850 O O . GLN A 1 107 ? 13.779 0.101 -21.132 1.00 82.44 107 GLN A O 1
ATOM 855 N N . ALA A 1 108 ? 13.863 -1.597 -22.599 1.00 83.06 108 ALA A N 1
ATOM 856 C CA . ALA A 1 108 ? 13.162 -2.529 -21.719 1.00 83.06 108 ALA A CA 1
ATOM 857 C C . ALA A 1 108 ? 13.911 -2.738 -20.399 1.00 83.06 108 ALA A C 1
ATOM 859 O O . ALA A 1 108 ? 13.299 -2.812 -19.331 1.00 83.06 108 ALA A O 1
ATOM 860 N N . ARG A 1 109 ? 15.251 -2.762 -20.437 1.00 86.56 109 ARG A N 1
ATOM 861 C CA . ARG A 1 109 ? 16.072 -2.884 -19.226 1.00 86.56 109 ARG A CA 1
ATOM 862 C C . ARG A 1 109 ? 15.936 -1.672 -18.311 1.00 86.56 109 ARG A C 1
ATOM 864 O O . ARG A 1 109 ? 15.826 -1.844 -17.096 1.00 86.56 109 ARG A O 1
ATOM 871 N N . THR A 1 110 ? 15.934 -0.468 -18.872 1.00 87.56 110 THR A N 1
ATOM 872 C CA . THR A 1 110 ? 15.743 0.764 -18.101 1.00 87.56 110 THR A CA 1
ATOM 873 C C . THR A 1 110 ? 14.347 0.788 -17.492 1.00 87.56 110 THR A C 1
ATOM 875 O O . THR A 1 110 ? 14.215 0.951 -16.280 1.00 87.56 110 THR A O 1
ATOM 878 N N . VAL A 1 111 ? 13.312 0.490 -18.282 1.00 87.81 111 VAL A N 1
ATOM 879 C CA . VAL A 1 111 ? 11.925 0.423 -17.802 1.00 87.81 111 VAL A CA 1
ATOM 880 C C . VAL A 1 111 ? 11.761 -0.613 -16.685 1.00 87.81 111 VAL A C 1
ATOM 882 O O . VAL A 1 111 ? 11.139 -0.315 -15.664 1.00 87.81 111 VAL A O 1
ATOM 885 N N . LEU A 1 112 ? 12.374 -1.794 -16.804 1.00 89.62 112 LEU A N 1
ATOM 886 C CA . LEU A 1 112 ? 12.374 -2.813 -15.749 1.00 89.62 112 LEU A CA 1
ATOM 887 C C . LEU A 1 112 ? 12.991 -2.283 -14.446 1.00 89.62 112 LEU A C 1
ATOM 889 O O . LEU A 1 112 ? 12.438 -2.480 -13.364 1.00 89.62 112 LEU A O 1
ATOM 893 N N . ARG A 1 113 ? 14.144 -1.608 -14.524 1.00 91.62 113 ARG A N 1
ATOM 894 C CA . ARG A 1 113 ? 14.840 -1.079 -13.339 1.00 91.62 113 ARG A CA 1
ATOM 895 C C . ARG A 1 113 ? 14.069 0.062 -12.678 1.00 91.62 113 ARG A C 1
ATOM 897 O O . ARG A 1 113 ? 13.964 0.070 -11.452 1.00 91.62 113 ARG A O 1
ATOM 904 N N . LEU A 1 114 ? 13.489 0.965 -13.466 1.00 92.50 114 LEU A N 1
ATOM 905 C CA . LEU A 1 114 ? 12.629 2.038 -12.962 1.00 92.50 114 LEU A CA 1
ATOM 906 C C . LEU A 1 114 ? 11.374 1.466 -12.288 1.00 92.50 114 LEU A C 1
ATOM 908 O O . LEU A 1 114 ? 11.044 1.850 -11.166 1.00 92.50 114 LEU A O 1
ATOM 912 N N . THR A 1 115 ? 10.731 0.476 -12.915 1.00 92.62 115 THR A N 1
ATOM 913 C CA . THR A 1 115 ? 9.556 -0.209 -12.352 1.00 92.62 115 THR A CA 1
ATOM 914 C C . THR A 1 115 ? 9.890 -0.857 -11.007 1.00 92.62 115 THR A C 1
ATOM 916 O O . THR A 1 115 ? 9.181 -0.635 -10.026 1.00 92.62 115 THR A O 1
ATOM 919 N N . ARG A 1 116 ? 11.020 -1.574 -10.911 1.00 93.44 116 ARG A N 1
ATOM 920 C CA . ARG A 1 116 ? 11.506 -2.170 -9.653 1.00 93.44 116 ARG A CA 1
ATOM 921 C C . ARG A 1 116 ? 11.736 -1.140 -8.551 1.00 93.44 116 ARG A C 1
ATOM 923 O O . ARG A 1 116 ? 11.410 -1.401 -7.396 1.00 93.44 116 ARG A O 1
ATOM 930 N N . ALA A 1 117 ? 12.283 0.028 -8.887 1.00 94.38 117 ALA A N 1
ATOM 931 C CA . ALA A 1 117 ? 12.508 1.089 -7.910 1.00 94.38 117 ALA A CA 1
ATOM 932 C C . ALA A 1 117 ? 11.186 1.590 -7.305 1.00 94.38 117 ALA A C 1
ATOM 934 O O . ALA A 1 117 ? 11.082 1.723 -6.085 1.00 94.38 117 ALA A O 1
ATOM 935 N N . VAL A 1 118 ? 10.159 1.799 -8.136 1.00 94.31 118 VAL A N 1
ATOM 936 C CA . VAL A 1 118 ? 8.824 2.220 -7.678 1.00 94.31 118 VAL A CA 1
ATOM 937 C C . VAL A 1 118 ? 8.154 1.126 -6.848 1.00 94.31 118 VAL A C 1
ATOM 939 O O . VAL A 1 118 ? 7.666 1.402 -5.752 1.00 94.31 118 VAL A O 1
ATOM 942 N N . VAL A 1 119 ? 8.166 -0.119 -7.332 1.00 94.88 119 VAL A N 1
ATOM 943 C CA . VAL A 1 119 ? 7.578 -1.274 -6.634 1.00 94.88 119 VAL A CA 1
ATOM 944 C C . VAL A 1 119 ? 8.193 -1.449 -5.246 1.00 94.88 119 VAL A C 1
ATOM 946 O O . VAL A 1 119 ? 7.459 -1.540 -4.262 1.00 94.88 119 VAL A O 1
ATOM 949 N N . LYS A 1 120 ? 9.525 -1.371 -5.137 1.00 93.69 120 LYS A N 1
ATOM 950 C CA . LYS A 1 120 ? 10.230 -1.468 -3.854 1.00 93.69 120 LYS A CA 1
ATOM 951 C C . LYS A 1 120 ? 9.785 -0.395 -2.858 1.00 93.69 120 LYS A C 1
ATOM 953 O O . LYS A 1 120 ? 9.646 -0.697 -1.676 1.00 93.69 120 LYS A O 1
ATOM 958 N N . GLN A 1 121 ? 9.559 0.843 -3.301 1.00 94.94 121 GLN A N 1
ATOM 959 C CA . GLN A 1 121 ? 9.099 1.922 -2.415 1.00 94.94 121 GLN A CA 1
ATOM 960 C C . GLN A 1 121 ? 7.673 1.684 -1.907 1.00 94.94 121 GLN A C 1
ATOM 962 O O . GLN A 1 121 ? 7.389 1.920 -0.731 1.00 94.94 121 GLN A O 1
ATOM 967 N N . VAL A 1 122 ? 6.791 1.171 -2.769 1.00 93.12 122 VAL A N 1
ATOM 968 C CA . VAL A 1 122 ? 5.425 0.790 -2.380 1.00 93.12 122 VAL A CA 1
ATOM 969 C C . VAL A 1 122 ? 5.458 -0.325 -1.335 1.00 93.12 122 VAL A C 1
ATOM 971 O O . VAL A 1 122 ? 4.855 -0.182 -0.274 1.00 93.12 122 VAL A O 1
ATOM 974 N N . ASP A 1 123 ? 6.215 -1.390 -1.587 1.00 94.00 123 ASP A N 1
ATOM 975 C CA . ASP A 1 123 ? 6.325 -2.525 -0.669 1.00 94.00 123 ASP A CA 1
ATOM 976 C C . ASP A 1 123 ? 7.002 -2.150 0.653 1.00 94.00 123 ASP A C 1
ATOM 978 O O . ASP A 1 123 ? 6.529 -2.545 1.715 1.00 94.00 123 ASP A O 1
ATOM 982 N N . THR A 1 124 ? 8.045 -1.316 0.616 1.00 93.62 124 THR A N 1
ATOM 983 C CA . THR A 1 124 ? 8.688 -0.787 1.832 1.00 93.62 124 THR A CA 1
ATOM 984 C C . THR A 1 124 ? 7.684 -0.022 2.689 1.00 93.62 124 THR A C 1
ATOM 986 O O . THR A 1 124 ? 7.681 -0.150 3.911 1.00 93.62 124 THR A O 1
ATOM 989 N N . ARG A 1 125 ? 6.784 0.757 2.072 1.00 92.06 125 ARG A N 1
ATOM 990 C CA . ARG A 1 125 ? 5.748 1.462 2.830 1.00 92.06 125 ARG A CA 1
ATOM 991 C C . ARG A 1 125 ? 4.747 0.497 3.455 1.00 92.06 125 ARG A C 1
ATOM 993 O O . ARG A 1 125 ? 4.384 0.708 4.608 1.00 92.06 125 ARG A O 1
ATOM 1000 N N . ILE A 1 126 ? 4.293 -0.510 2.710 1.00 91.25 126 ILE A N 1
ATOM 1001 C CA . ILE A 1 126 ? 3.365 -1.518 3.237 1.00 91.25 126 ILE A CA 1
ATOM 1002 C C . ILE A 1 126 ? 4.011 -2.230 4.425 1.00 91.25 126 ILE A C 1
ATOM 1004 O O . ILE A 1 126 ? 3.401 -2.289 5.487 1.00 91.25 126 ILE A O 1
ATOM 1008 N N . TYR A 1 127 ? 5.261 -2.673 4.276 1.00 92.31 127 TYR A N 1
ATOM 1009 C CA . TYR A 1 127 ? 6.030 -3.281 5.356 1.00 92.31 127 TYR A CA 1
ATOM 1010 C C . TYR A 1 127 ? 6.081 -2.376 6.587 1.00 92.31 127 TYR A C 1
ATOM 1012 O O . TYR A 1 127 ? 5.658 -2.795 7.657 1.00 92.31 127 TYR A O 1
ATOM 1020 N N . ASN A 1 128 ? 6.483 -1.112 6.419 1.00 91.56 128 ASN A N 1
ATOM 1021 C CA . ASN A 1 128 ? 6.556 -0.169 7.532 1.00 91.56 128 ASN A CA 1
ATOM 1022 C C . ASN A 1 128 ? 5.208 -0.024 8.248 1.00 91.56 128 ASN A C 1
ATOM 1024 O O . ASN A 1 128 ? 5.188 -0.063 9.467 1.00 91.56 128 ASN A O 1
ATOM 1028 N N . ILE A 1 129 ? 4.083 0.070 7.527 1.00 88.00 129 ILE A N 1
ATOM 1029 C CA . ILE A 1 129 ? 2.746 0.149 8.147 1.00 88.00 129 ILE A CA 1
ATOM 1030 C C . ILE A 1 129 ? 2.405 -1.133 8.919 1.00 88.00 129 ILE A C 1
ATOM 1032 O O . ILE A 1 129 ? 1.820 -1.053 9.995 1.00 88.00 129 ILE A O 1
ATOM 1036 N N . LEU A 1 130 ? 2.740 -2.305 8.375 1.00 87.00 130 LEU A N 1
ATOM 1037 C CA . LEU A 1 130 ? 2.466 -3.589 9.026 1.00 87.00 130 LEU A CA 1
ATOM 1038 C C . LEU A 1 130 ? 3.333 -3.801 10.274 1.00 87.00 130 LEU A C 1
ATOM 1040 O O . LEU A 1 130 ? 2.886 -4.439 11.222 1.00 87.00 130 LEU A O 1
ATOM 1044 N N . THR A 1 131 ? 4.559 -3.273 10.275 1.00 87.25 131 THR A N 1
ATOM 1045 C CA . THR A 1 131 ? 5.505 -3.399 11.393 1.00 87.25 131 THR A CA 1
ATOM 1046 C C . THR A 1 131 ? 5.493 -2.225 12.361 1.00 87.25 131 THR A C 1
ATOM 1048 O O . THR A 1 131 ? 6.114 -2.308 13.417 1.00 87.25 131 THR A O 1
ATOM 1051 N N . GLU A 1 132 ? 4.839 -1.117 12.012 1.00 80.75 132 GLU A N 1
ATOM 1052 C CA . GLU A 1 132 ? 4.612 0.004 12.918 1.00 80.75 132 GLU A CA 1
ATOM 1053 C C . GLU A 1 132 ? 3.750 -0.519 14.080 1.00 80.75 132 GLU A C 1
ATOM 1055 O O . GLU A 1 132 ? 2.521 -0.586 14.000 1.00 80.75 132 GLU A O 1
ATOM 1060 N N . THR A 1 133 ? 4.398 -0.914 15.182 1.00 56.81 133 THR A N 1
ATOM 1061 C CA . THR A 1 133 ? 3.708 -1.179 16.442 1.00 56.81 133 THR A CA 1
ATOM 1062 C C . THR A 1 133 ? 3.019 0.114 16.839 1.00 56.81 133 THR A C 1
ATOM 1064 O O . THR A 1 133 ? 3.674 1.113 17.144 1.00 56.81 133 THR A O 1
ATOM 1067 N N . LYS A 1 134 ? 1.686 0.111 16.831 1.00 55.12 134 LYS A N 1
ATOM 1068 C CA . LYS A 1 134 ? 0.907 1.193 17.423 1.00 55.12 134 LYS A CA 1
ATOM 1069 C C . LYS A 1 134 ? 1.228 1.195 18.911 1.00 55.12 134 LYS A C 1
ATOM 1071 O O . LYS A 1 134 ? 0.677 0.394 19.658 1.00 55.12 134 LYS A O 1
ATOM 1076 N N . ALA A 1 135 ? 2.150 2.055 19.333 1.00 46.44 135 ALA A N 1
ATOM 1077 C CA . ALA A 1 135 ? 2.330 2.356 20.738 1.00 46.44 135 ALA A CA 1
ATOM 1078 C C . ALA A 1 135 ? 0.988 2.903 21.242 1.00 46.44 135 ALA A C 1
ATOM 1080 O O . ALA A 1 135 ? 0.622 4.043 20.953 1.00 46.44 135 ALA A O 1
ATOM 1081 N N . GLN A 1 136 ? 0.216 2.067 21.937 1.00 42.50 136 GLN A N 1
ATOM 1082 C CA . GLN A 1 136 ? -0.810 2.566 22.836 1.00 42.50 136 GLN A CA 1
ATOM 1083 C C . GLN A 1 136 ? -0.077 3.451 23.842 1.00 42.50 136 GLN A C 1
ATOM 1085 O O . GLN A 1 136 ? 0.856 3.006 24.510 1.00 42.50 136 GLN A O 1
ATOM 1090 N N . ALA A 1 137 ? -0.422 4.733 23.875 1.00 47.09 137 ALA A N 1
ATOM 1091 C CA . ALA A 1 137 ? 0.149 5.662 24.828 1.00 47.09 137 ALA A CA 1
ATOM 1092 C C . ALA A 1 137 ? -0.182 5.192 26.253 1.00 47.09 137 ALA A C 1
ATOM 1094 O O . ALA A 1 137 ? -1.314 5.318 26.707 1.00 47.09 137 ALA A O 1
ATOM 1095 N N . THR A 1 138 ? 0.808 4.649 26.958 1.00 36.91 138 THR A N 1
ATOM 1096 C CA . THR A 1 138 ? 0.847 4.576 28.423 1.00 36.91 138 THR A CA 1
ATOM 1097 C C . THR A 1 138 ? 2.315 4.583 28.853 1.00 36.91 138 THR A C 1
ATOM 1099 O O . THR A 1 138 ? 2.935 3.544 29.042 1.00 36.91 138 THR A O 1
ATOM 1102 N N . LEU A 1 139 ? 2.900 5.778 28.961 1.00 44.09 139 LEU A N 1
ATOM 1103 C CA . LEU A 1 139 ? 4.112 6.005 29.751 1.00 44.09 139 LEU A CA 1
ATOM 1104 C C . LEU A 1 139 ? 3.729 6.897 30.932 1.00 44.09 139 LEU A C 1
ATOM 1106 O O . LEU A 1 139 ? 4.126 8.053 31.017 1.00 44.09 139 LEU A O 1
ATOM 1110 N N . GLU A 1 140 ? 2.928 6.342 31.836 1.00 45.84 140 GLU A N 1
ATOM 1111 C CA . GLU A 1 140 ? 2.841 6.823 33.209 1.00 45.84 140 GLU A CA 1
ATOM 1112 C C . GLU A 1 140 ? 3.481 5.776 34.116 1.00 45.84 140 GLU A C 1
ATOM 1114 O O . GLU A 1 140 ? 2.850 4.806 34.524 1.00 45.84 140 GLU A O 1
ATOM 1119 N N . GLN A 1 141 ? 4.755 5.983 34.442 1.00 40.31 141 GLN A N 1
ATOM 1120 C CA . GLN A 1 141 ? 5.225 5.691 35.787 1.00 40.31 141 GLN A CA 1
ATOM 1121 C C . GLN A 1 141 ? 6.355 6.648 36.148 1.00 40.31 141 GLN A C 1
ATOM 1123 O O . GLN A 1 141 ? 7.483 6.578 35.662 1.00 40.31 141 GLN A O 1
ATOM 1128 N N . GLN A 1 142 ? 5.979 7.579 37.017 1.00 39.59 142 GLN A N 1
ATOM 1129 C CA . GLN A 1 142 ? 6.857 8.351 37.868 1.00 39.59 142 GLN A CA 1
ATOM 1130 C C . GLN A 1 142 ? 7.877 7.418 38.537 1.00 39.59 142 GLN A C 1
ATOM 1132 O O . GLN A 1 142 ? 7.531 6.581 39.364 1.00 39.59 142 GLN A O 1
ATOM 1137 N N . GLY A 1 143 ? 9.145 7.609 38.189 1.00 40.56 143 GLY A N 1
ATOM 1138 C CA . GLY A 1 143 ? 10.308 7.182 38.962 1.00 40.56 143 GLY A CA 1
ATOM 1139 C C . GLY A 1 143 ? 11.089 8.398 39.453 1.00 40.56 143 GLY A C 1
ATOM 1140 O O . GLY A 1 143 ? 12.311 8.421 39.376 1.00 40.56 143 GLY A O 1
ATOM 1141 N N . HIS A 1 144 ? 10.381 9.439 39.900 1.00 47.59 144 HIS A N 1
ATOM 1142 C CA . HIS A 1 144 ? 10.947 10.550 40.661 1.00 47.59 144 HIS A CA 1
ATOM 1143 C C . HIS A 1 144 ? 11.272 10.048 42.079 1.00 47.59 144 HIS A C 1
ATOM 1145 O O . HIS A 1 144 ? 10.529 10.306 43.019 1.00 47.59 144 HIS A O 1
ATOM 1151 N N . TRP A 1 145 ? 12.352 9.281 42.235 1.00 56.47 145 TRP A N 1
ATOM 1152 C CA . TRP A 1 145 ? 12.940 8.988 43.554 1.00 56.47 145 TRP A CA 1
ATOM 1153 C C . TRP A 1 145 ? 14.471 9.059 43.578 1.00 56.47 145 TRP A C 1
ATOM 1155 O O . TRP A 1 145 ? 15.080 8.887 44.629 1.00 56.47 145 TRP A O 1
ATOM 1165 N N . ALA A 1 146 ? 15.120 9.391 42.461 1.00 57.28 146 ALA A N 1
ATOM 1166 C CA . ALA A 1 146 ? 16.510 9.814 42.507 1.00 57.28 146 ALA A CA 1
ATOM 1167 C C . ALA A 1 146 ? 16.549 11.315 42.837 1.00 57.28 146 ALA A C 1
ATOM 1169 O O . ALA A 1 146 ? 16.100 12.118 42.024 1.00 57.28 146 ALA A O 1
ATOM 1170 N N . LEU A 1 147 ? 17.135 11.654 43.993 1.00 58.31 147 LEU A N 1
ATOM 1171 C CA . LEU A 1 147 ? 17.473 13.000 44.496 1.00 58.31 147 LEU A CA 1
ATOM 1172 C C . LEU A 1 147 ? 16.510 13.654 45.508 1.00 58.31 147 LEU A C 1
ATOM 1174 O O . LEU A 1 147 ? 16.333 14.867 45.470 1.00 58.31 147 LEU A O 1
ATOM 1178 N N . ASP A 1 148 ? 15.983 12.901 46.478 1.00 55.44 148 ASP A N 1
ATOM 1179 C CA . ASP A 1 148 ? 15.580 13.508 47.759 1.00 55.44 148 ASP A CA 1
ATOM 1180 C C . ASP A 1 148 ? 16.131 12.692 48.938 1.00 55.44 148 ASP A C 1
ATOM 1182 O O . ASP A 1 148 ? 15.525 11.735 49.415 1.00 55.44 148 ASP A O 1
ATOM 1186 N N . GLY A 1 149 ? 17.373 13.006 49.316 1.00 45.78 149 GLY A N 1
ATOM 1187 C CA . GLY A 1 149 ? 18.099 12.300 50.373 1.00 45.78 149 GLY A CA 1
ATOM 1188 C C . GLY A 1 149 ? 19.619 12.436 50.300 1.00 45.78 149 GLY A C 1
ATOM 1189 O O . GLY A 1 149 ? 20.326 11.444 50.441 1.00 45.78 149 GLY A O 1
ATOM 1190 N N . MET A 1 150 ? 20.138 13.644 50.053 1.00 49.88 150 MET A N 1
ATOM 1191 C CA . MET A 1 150 ? 21.474 14.009 50.537 1.00 49.88 150 MET A CA 1
ATOM 1192 C C . MET A 1 150 ? 21.323 14.484 51.986 1.00 49.88 150 MET A C 1
ATOM 1194 O O . MET A 1 150 ? 21.045 15.659 52.213 1.00 49.88 150 MET A O 1
ATOM 1198 N N . MET A 1 151 ? 21.470 13.553 52.930 1.00 44.59 151 MET A N 1
ATOM 1199 C CA . MET A 1 151 ? 22.077 13.720 54.260 1.00 44.59 151 MET A CA 1
ATOM 1200 C C . MET A 1 151 ? 22.370 12.339 54.844 1.00 44.59 151 MET A C 1
ATOM 1202 O O . MET A 1 151 ? 21.431 11.515 54.890 1.00 44.59 151 MET A O 1
#